Protein AF-A0A7V4J6Y7-F1 (afdb_monomer_lite)

Secondary structure (DSSP, 8-state):
------HHHHHHHHHHHHHHHHHHHHHHTTTT------TT--------------B-TTSTT--TTS---SSS-BS-GGGG-

Structure (mmCIF, N/CA/C/O backbone):
data_AF-A0A7V4J6Y7-F1
#
_entry.id   AF-A0A7V4J6Y7-F1
#
loop_
_atom_site.group_PDB
_atom_site.id
_atom_site.type_symbol
_atom_site.label_atom_id
_atom_site.label_alt_id
_atom_site.label_comp_id
_atom_site.label_asym_id
_atom_site.label_entity_id
_atom_site.label_seq_id
_atom_site.pdbx_PDB_ins_code
_atom_site.Cartn_x
_atom_site.Cartn_y
_atom_site.Cartn_z
_atom_site.occupancy
_atom_site.B_iso_or_equiv
_atom_site.auth_seq_id
_atom_site.auth_comp_id
_atom_site.auth_asym_id
_atom_site.auth_atom_id
_atom_site.pdbx_PDB_model_num
ATOM 1 N N . MET A 1 1 ? -46.514 -16.138 78.765 1.00 40.09 1 MET A N 1
ATOM 2 C CA . MET A 1 1 ? -47.404 -15.525 77.753 1.00 40.09 1 MET A CA 1
ATOM 3 C C . MET A 1 1 ? -46.915 -15.925 76.364 1.00 40.09 1 MET A C 1
ATOM 5 O O . MET A 1 1 ? -46.014 -15.288 75.835 1.00 40.09 1 MET A O 1
ATOM 9 N N . LEU A 1 2 ? -47.426 -17.029 75.806 1.00 46.34 2 LEU A N 1
ATOM 10 C CA . LEU A 1 2 ? -47.080 -17.460 74.447 1.00 46.34 2 LEU A CA 1
ATOM 11 C C . LEU A 1 2 ? -47.855 -16.585 73.451 1.00 46.34 2 LEU A C 1
ATOM 13 O O . LEU A 1 2 ? -49.073 -16.702 73.346 1.00 46.34 2 LEU A O 1
ATOM 17 N N . ARG A 1 3 ? -47.158 -15.690 72.738 1.00 50.84 3 ARG A N 1
ATOM 18 C CA . ARG A 1 3 ? -47.724 -14.962 71.593 1.00 50.84 3 ARG A CA 1
ATOM 19 C C . ARG A 1 3 ? -47.975 -15.966 70.471 1.00 50.84 3 ARG A C 1
ATOM 21 O O . ARG A 1 3 ? -47.075 -16.306 69.710 1.00 50.84 3 ARG A O 1
ATOM 28 N N . THR A 1 4 ? -49.209 -16.445 70.372 1.00 53.22 4 THR A N 1
ATOM 29 C CA . THR A 1 4 ? -49.743 -17.073 69.165 1.00 53.22 4 THR A CA 1
ATOM 30 C C . THR A 1 4 ? -49.701 -16.044 68.042 1.00 53.22 4 THR A C 1
ATOM 32 O O . THR A 1 4 ? -50.546 -15.153 67.971 1.00 53.22 4 THR A O 1
ATOM 35 N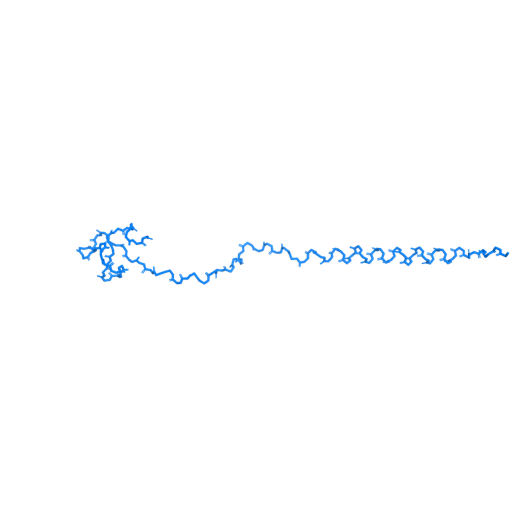 N . TYR A 1 5 ? -48.681 -16.127 67.189 1.00 53.34 5 TYR A N 1
ATOM 36 C CA . TYR A 1 5 ? -48.610 -15.328 65.974 1.00 53.34 5 TYR A CA 1
ATOM 37 C C . TYR A 1 5 ? -49.765 -15.760 65.066 1.00 53.34 5 TYR A C 1
ATOM 39 O O . TYR A 1 5 ? -49.818 -16.932 64.680 1.00 53.34 5 TYR A O 1
ATOM 47 N N . PRO A 1 6 ? -50.713 -14.866 64.736 1.00 57.16 6 PRO A N 1
ATOM 48 C CA . PRO A 1 6 ? -51.804 -15.226 63.852 1.00 57.16 6 PRO A CA 1
ATOM 49 C C . PRO A 1 6 ? -51.191 -15.666 62.525 1.00 57.16 6 PRO A C 1
ATOM 51 O O . PRO A 1 6 ? -50.359 -14.972 61.941 1.00 57.16 6 PRO A O 1
ATOM 54 N N . THR A 1 7 ? -51.601 -16.838 62.048 1.00 54.59 7 THR A N 1
ATOM 55 C CA . THR A 1 7 ? -51.134 -17.485 60.808 1.00 54.59 7 THR A CA 1
ATOM 56 C C . THR A 1 7 ? -51.167 -16.561 59.585 1.00 54.59 7 THR A C 1
ATOM 58 O O . THR A 1 7 ? -50.439 -16.777 58.615 1.00 54.59 7 THR A O 1
ATOM 61 N N . ARG A 1 8 ? -51.958 -15.483 59.648 1.00 54.12 8 ARG A N 1
ATOM 62 C CA . ARG A 1 8 ? -51.999 -14.395 58.668 1.00 54.12 8 ARG A CA 1
ATOM 63 C C . ARG A 1 8 ? -50.688 -13.602 58.591 1.00 54.12 8 ARG A C 1
ATOM 65 O O . ARG A 1 8 ? -50.235 -13.334 57.486 1.00 54.12 8 ARG A O 1
ATOM 72 N N . CYS A 1 9 ? -50.026 -13.310 59.711 1.00 53.78 9 CYS A N 1
ATOM 73 C CA . CYS A 1 9 ? -48.746 -12.590 59.720 1.00 53.78 9 CYS A CA 1
ATOM 74 C C . CYS A 1 9 ? -47.611 -13.415 59.098 1.00 53.78 9 CYS A C 1
ATOM 76 O O . CYS A 1 9 ? -46.791 -12.872 58.366 1.00 53.78 9 CYS A O 1
ATOM 78 N N . VAL A 1 10 ? -47.601 -14.735 59.315 1.00 57.81 10 VAL A N 1
ATOM 79 C CA . VAL A 1 10 ? -46.602 -15.632 58.705 1.00 57.81 10 VAL A CA 1
ATOM 80 C C . VAL A 1 10 ? -46.799 -15.727 57.191 1.00 57.81 10 VAL A C 1
ATOM 82 O O . VAL A 1 10 ? -45.825 -15.745 56.443 1.00 57.81 10 VAL A O 1
ATOM 85 N N . ARG A 1 11 ? -48.055 -15.751 56.720 1.00 57.12 11 ARG A N 1
ATOM 86 C CA . ARG A 1 11 ? -48.361 -15.731 55.282 1.00 57.12 11 ARG A CA 1
ATOM 87 C C . ARG A 1 11 ? -47.945 -14.409 54.636 1.00 57.12 11 ARG A C 1
ATOM 89 O O . ARG A 1 11 ? -47.312 -14.447 53.591 1.00 57.12 11 ARG A O 1
ATOM 96 N N . VAL A 1 12 ? -48.213 -13.269 55.277 1.00 61.00 12 VAL A N 1
ATOM 97 C CA . VAL A 1 12 ? -47.814 -11.945 54.763 1.00 61.00 12 VAL A CA 1
ATOM 98 C C . VAL A 1 12 ? -46.290 -11.796 54.718 1.00 61.00 12 VAL A C 1
ATOM 100 O O . VAL A 1 12 ? -45.760 -11.351 53.706 1.00 61.00 12 VAL A O 1
ATOM 103 N N . ALA A 1 13 ? -45.572 -12.247 55.752 1.00 60.56 13 ALA A N 1
ATOM 104 C CA . ALA A 1 13 ? -44.108 -12.219 55.767 1.00 60.56 13 ALA A CA 1
ATOM 105 C C . ALA A 1 13 ? -43.493 -13.113 54.674 1.00 60.56 13 ALA A C 1
ATOM 107 O O . ALA A 1 13 ? -42.538 -12.712 54.009 1.00 60.56 13 ALA A O 1
ATOM 108 N N . LYS A 1 14 ? -44.069 -14.301 54.438 1.00 64.31 14 LYS A N 1
ATOM 109 C CA . LYS A 1 14 ? -43.634 -15.191 53.351 1.00 64.31 14 LYS A CA 1
ATOM 110 C C . LYS A 1 14 ? -43.905 -14.596 51.972 1.00 64.31 14 LYS A C 1
ATOM 112 O O . LYS A 1 14 ? -43.022 -14.664 51.127 1.00 64.31 14 LYS A O 1
ATOM 117 N N . VAL A 1 15 ? -45.079 -13.996 51.754 1.00 69.88 15 VAL A N 1
ATOM 118 C CA . VAL A 1 15 ? -45.432 -13.353 50.476 1.00 69.88 15 VAL A CA 1
ATOM 119 C C . VAL A 1 15 ? -44.522 -12.156 50.199 1.00 69.88 15 VAL A C 1
ATOM 121 O O . VAL A 1 15 ? -44.005 -12.049 49.093 1.00 69.88 15 VAL A O 1
ATOM 124 N N . ALA A 1 16 ? -44.247 -11.324 51.208 1.00 66.81 16 ALA A N 1
ATOM 125 C CA . ALA A 1 16 ? -43.336 -10.187 51.080 1.00 66.81 16 ALA A CA 1
ATOM 126 C C . ALA A 1 16 ? -41.907 -10.632 50.726 1.00 66.81 16 ALA A C 1
ATOM 128 O O . ALA A 1 16 ? -41.293 -10.089 49.809 1.00 66.81 16 ALA A O 1
ATOM 129 N N . CYS A 1 17 ? -41.394 -11.666 51.399 1.00 71.19 17 CYS A N 1
ATOM 130 C CA . CYS A 1 17 ? -40.060 -12.201 51.130 1.00 71.19 17 CYS A CA 1
ATOM 131 C C . CYS A 1 17 ? -39.969 -12.847 49.735 1.00 71.19 17 CYS A C 1
ATOM 133 O O . CYS A 1 17 ? -39.004 -12.602 49.013 1.00 71.19 17 CYS A O 1
ATOM 135 N N . LEU A 1 18 ? -41.006 -13.585 49.312 1.00 72.94 18 LEU A N 1
ATOM 136 C CA . LEU A 1 18 ? -41.087 -14.131 47.953 1.00 72.94 18 LEU A CA 1
ATOM 137 C C . LEU A 1 18 ? -41.128 -13.022 46.898 1.00 72.94 18 LEU A C 1
ATOM 139 O O . LEU A 1 18 ? -40.420 -13.122 45.904 1.00 72.94 18 LEU A O 1
ATOM 143 N N . SER A 1 19 ? -41.901 -11.952 47.114 1.00 71.19 19 SER A N 1
ATOM 144 C CA . SER A 1 19 ? -41.958 -10.829 46.169 1.00 71.19 19 SER A CA 1
ATOM 145 C C . SER A 1 19 ? -40.625 -10.087 46.050 1.00 71.19 19 SER A C 1
ATOM 147 O O . SER A 1 19 ? -40.260 -9.662 44.958 1.00 71.19 19 SER A O 1
ATOM 149 N N . LEU A 1 20 ? -39.864 -9.992 47.145 1.00 71.75 20 LEU A N 1
ATOM 150 C CA . LEU A 1 20 ? -38.540 -9.366 47.165 1.00 71.75 20 LEU A CA 1
ATOM 151 C C . LEU A 1 20 ? -37.505 -10.226 46.424 1.00 71.75 20 LEU A C 1
ATOM 153 O O . LEU A 1 20 ? -36.732 -9.702 45.626 1.00 71.75 20 LEU A O 1
ATOM 157 N N . LEU A 1 21 ? -37.542 -11.549 46.622 1.00 71.19 21 LEU A N 1
ATOM 158 C CA . LEU A 1 21 ? -36.696 -12.509 45.904 1.00 71.19 21 LEU A CA 1
ATOM 159 C C . LEU A 1 21 ? -37.014 -12.560 44.405 1.00 71.19 21 LEU A C 1
ATOM 161 O O . LEU A 1 21 ? -36.096 -12.561 43.590 1.00 71.19 21 LEU A O 1
ATOM 165 N N . VAL A 1 22 ? -38.297 -12.560 44.033 1.00 73.12 22 VAL A N 1
ATOM 166 C CA . VAL A 1 22 ? -38.731 -12.526 42.628 1.00 73.12 22 VAL A CA 1
ATOM 167 C C . VAL A 1 22 ? -38.335 -11.199 41.973 1.00 73.12 22 VAL A C 1
ATOM 169 O O . VAL A 1 22 ? -37.839 -11.210 40.851 1.00 73.12 22 VAL A O 1
ATOM 172 N N . GLY A 1 23 ? -38.461 -10.069 42.679 1.00 64.50 23 GLY A N 1
ATOM 173 C CA . GLY A 1 23 ? -37.989 -8.767 42.197 1.00 64.50 23 GLY A CA 1
ATOM 174 C C . GLY A 1 23 ? -36.474 -8.722 41.961 1.00 64.50 23 GLY A C 1
ATOM 175 O O . GLY A 1 23 ? -36.035 -8.224 40.927 1.00 64.50 23 GLY A O 1
ATOM 176 N N . LEU A 1 24 ? -35.676 -9.302 42.866 1.00 66.12 24 LEU A N 1
ATOM 177 C CA . LEU A 1 24 ? -34.220 -9.426 42.704 1.00 66.12 24 LEU A CA 1
ATOM 178 C C . LEU A 1 24 ? -33.835 -10.358 41.545 1.00 66.12 24 LEU A C 1
ATOM 180 O O . LEU A 1 24 ? -32.898 -10.056 40.807 1.00 66.12 24 LEU A O 1
ATOM 184 N N . LEU A 1 25 ? -34.571 -11.457 41.352 1.00 67.25 25 LEU A N 1
ATOM 185 C CA . LEU A 1 25 ? -34.363 -12.379 40.234 1.00 67.25 25 LEU A CA 1
ATOM 186 C C . LEU A 1 25 ? -34.678 -11.707 38.885 1.00 67.25 25 LEU A C 1
ATOM 188 O O . LEU A 1 25 ? -33.892 -11.830 37.947 1.00 67.25 25 LEU A O 1
ATOM 192 N N . LEU A 1 26 ? -35.782 -10.952 38.793 1.00 60.12 26 LEU A N 1
ATOM 193 C CA . LEU A 1 26 ? -36.124 -10.185 37.586 1.00 60.12 26 LEU A CA 1
ATOM 194 C C . LEU A 1 26 ? -35.138 -9.036 37.320 1.00 60.12 26 LEU A C 1
ATOM 196 O O . LEU A 1 26 ? -34.825 -8.776 36.162 1.00 60.12 26 LEU A O 1
ATOM 200 N N . ALA A 1 27 ? -34.611 -8.376 38.356 1.00 59.72 27 ALA A N 1
ATOM 201 C CA . ALA A 1 27 ? -33.592 -7.335 38.193 1.00 59.72 27 ALA A CA 1
ATOM 202 C C . ALA A 1 27 ? -32.233 -7.905 37.734 1.00 59.72 27 ALA A C 1
ATOM 204 O O . ALA A 1 27 ? -31.543 -7.276 36.935 1.00 59.72 27 ALA A O 1
ATOM 205 N N . GLY A 1 28 ? -31.869 -9.119 38.169 1.00 57.38 28 GLY A N 1
ATOM 206 C CA . GLY A 1 28 ? -30.683 -9.833 37.675 1.00 57.38 28 GLY A CA 1
ATOM 207 C C . GLY A 1 28 ? -30.794 -10.251 36.203 1.00 57.38 28 GLY A C 1
ATOM 208 O O . GLY A 1 28 ? -29.799 -10.270 35.483 1.00 57.38 28 GLY A O 1
ATOM 209 N N . LEU A 1 29 ? -32.015 -10.495 35.723 1.00 58.22 29 LEU A N 1
ATOM 210 C CA . LEU A 1 29 ? -32.320 -10.753 34.313 1.00 58.22 29 LEU A CA 1
ATOM 211 C C . LEU A 1 29 ? -32.359 -9.480 33.449 1.00 58.22 29 LEU A C 1
ATOM 213 O O . LEU A 1 29 ? -32.619 -9.592 32.261 1.00 58.22 29 LEU A O 1
ATOM 217 N N . ALA A 1 30 ? -32.099 -8.284 33.983 1.00 51.91 30 ALA A N 1
ATOM 218 C CA . ALA A 1 30 ? -31.881 -7.076 33.175 1.00 51.91 30 ALA A CA 1
ATOM 219 C C . ALA A 1 30 ? -30.383 -6.760 32.976 1.00 51.91 30 ALA A C 1
ATOM 221 O O . ALA A 1 30 ? -30.035 -5.845 32.233 1.00 51.91 30 ALA A O 1
ATOM 222 N N . ALA A 1 31 ? -29.483 -7.531 33.604 1.00 51.16 31 ALA A N 1
ATOM 223 C CA . ALA A 1 31 ? -28.033 -7.332 33.527 1.00 51.16 31 ALA A CA 1
ATOM 224 C C . ALA A 1 31 ? -27.365 -7.967 32.288 1.00 51.16 31 ALA A C 1
ATOM 226 O O . ALA A 1 31 ? -26.147 -7.914 32.163 1.00 51.16 31 ALA A O 1
ATOM 227 N N . TRP A 1 32 ? -28.135 -8.533 31.352 1.00 53.22 32 TRP A N 1
ATOM 228 C CA . TRP A 1 32 ? -27.629 -8.983 30.046 1.00 53.22 32 TRP A CA 1
ATOM 229 C C . TRP A 1 32 ? -27.943 -7.978 28.929 1.00 53.22 32 TRP A C 1
ATOM 231 O O . TRP A 1 32 ? -28.118 -8.349 27.780 1.00 53.22 32 TRP A O 1
ATOM 241 N N . SER A 1 33 ? -28.009 -6.683 29.233 1.00 54.47 33 SER A N 1
ATOM 242 C CA . SER A 1 33 ? -28.069 -5.646 28.198 1.00 54.47 33 SER A CA 1
ATOM 243 C C . SER A 1 33 ? -26.675 -5.091 27.913 1.00 54.47 33 SER A C 1
ATOM 245 O O . SER A 1 33 ? -26.396 -3.950 28.254 1.00 54.47 33 SER A O 1
ATOM 247 N N . VAL A 1 34 ? -25.801 -5.912 27.334 1.00 58.19 34 VAL A N 1
ATOM 248 C CA . VAL A 1 34 ? -24.838 -5.533 26.283 1.00 58.19 34 VAL A CA 1
ATOM 249 C C . VAL A 1 34 ? -24.114 -6.804 25.855 1.00 58.19 34 VAL A C 1
ATOM 251 O O . VAL A 1 34 ? -23.133 -7.213 26.459 1.00 58.19 34 VAL A O 1
ATOM 254 N N . ASN A 1 35 ? -24.620 -7.455 24.817 1.00 52.50 35 ASN A N 1
ATOM 255 C CA . ASN A 1 35 ? -23.751 -8.117 23.853 1.00 52.50 35 ASN A CA 1
ATOM 256 C C . ASN A 1 35 ? -24.517 -8.225 22.531 1.00 52.50 35 ASN A C 1
ATOM 258 O O . ASN A 1 35 ? -24.693 -9.306 21.972 1.00 52.50 35 ASN A O 1
ATOM 262 N N . ASP A 1 36 ? -24.970 -7.072 22.027 1.00 47.41 36 ASP A N 1
ATOM 263 C CA . ASP A 1 36 ? -25.072 -6.879 20.584 1.00 47.41 36 ASP A CA 1
ATOM 264 C C . ASP A 1 36 ? -23.652 -7.024 20.025 1.00 47.41 36 ASP A C 1
ATOM 266 O O . ASP A 1 36 ? -22.910 -6.059 19.842 1.00 47.41 36 ASP A O 1
ATOM 270 N N . LEU A 1 37 ? -23.251 -8.27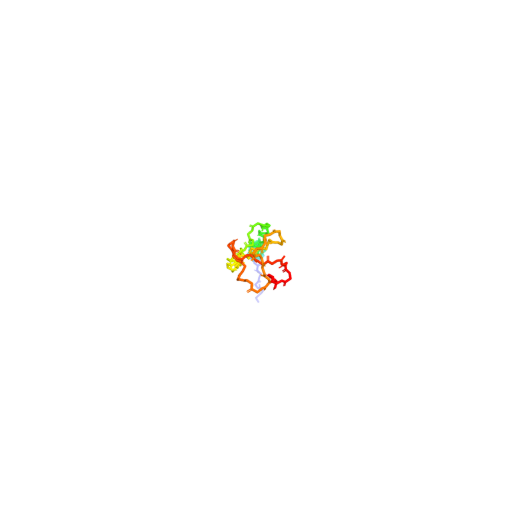0 19.783 1.00 54.56 37 LEU A N 1
ATOM 271 C CA . LEU A 1 37 ? -22.260 -8.610 18.775 1.00 54.56 37 LEU A CA 1
ATOM 272 C C . LEU A 1 37 ? -22.894 -8.267 17.423 1.00 54.56 37 LEU A C 1
ATOM 274 O O . LEU A 1 37 ? -23.296 -9.148 16.670 1.00 54.56 37 LEU A O 1
ATOM 278 N N . SER A 1 38 ? -23.033 -6.972 17.142 1.00 50.66 38 SER A N 1
ATOM 279 C CA . SER A 1 38 ? -23.102 -6.502 15.769 1.00 50.66 38 SER A CA 1
ATOM 280 C C . SER A 1 38 ? -21.736 -6.820 15.157 1.00 50.66 38 SER A C 1
ATOM 282 O O . SER A 1 38 ? -20.733 -6.302 15.658 1.00 50.66 38 SER A O 1
ATOM 284 N N . PRO A 1 39 ? -21.641 -7.679 14.127 1.00 54.00 39 PRO A N 1
ATOM 285 C CA . PRO A 1 39 ? -20.358 -7.994 13.504 1.00 54.00 39 PRO A CA 1
ATOM 286 C C . PRO A 1 39 ? -19.726 -6.805 12.766 1.00 54.00 39 PRO A C 1
ATOM 288 O O . PRO A 1 39 ? -18.608 -6.937 12.284 1.00 54.00 39 PRO A O 1
ATOM 291 N N . ASP A 1 40 ? -20.397 -5.652 12.676 1.00 55.12 40 ASP A N 1
ATOM 292 C CA . ASP A 1 40 ? -20.056 -4.628 11.680 1.00 55.12 40 ASP A CA 1
ATOM 293 C C . ASP A 1 40 ? -19.658 -3.260 12.236 1.00 55.12 40 ASP A C 1
ATOM 295 O O . ASP A 1 40 ? -19.515 -2.309 11.474 1.00 55.12 40 ASP A O 1
ATOM 299 N N . HIS A 1 41 ? -19.457 -3.110 13.545 1.00 52.97 41 HIS A N 1
ATOM 300 C CA . HIS A 1 41 ? -18.901 -1.865 14.090 1.00 52.97 41 HIS A CA 1
ATOM 301 C C . HIS A 1 41 ? -17.619 -2.139 14.870 1.00 52.97 41 HIS A C 1
ATOM 303 O O . HIS A 1 41 ? -17.499 -1.851 16.060 1.00 52.97 41 HIS A O 1
ATOM 309 N N . GLN A 1 42 ? -16.605 -2.643 14.157 1.00 55.84 42 GLN A N 1
ATOM 310 C CA . GLN A 1 42 ? -15.244 -2.234 14.484 1.00 55.84 42 GLN A CA 1
ATOM 311 C C . GLN A 1 42 ? -15.232 -0.701 14.444 1.00 55.84 42 GLN A C 1
ATOM 313 O O . GLN A 1 42 ? -15.595 -0.138 13.408 1.00 55.84 42 GLN A O 1
ATOM 318 N N . PRO A 1 43 ? -14.799 0.006 15.504 1.00 47.88 43 PRO A N 1
ATOM 319 C CA . PRO A 1 43 ? -14.270 1.334 15.282 1.00 47.88 43 PRO A CA 1
ATOM 320 C C . PRO A 1 43 ? -13.127 1.101 14.303 1.00 47.88 43 PRO A C 1
ATOM 322 O O . PRO A 1 43 ? -12.102 0.517 14.664 1.00 47.88 43 PRO A O 1
ATOM 325 N N . SER A 1 44 ? -13.329 1.448 13.031 1.00 55.16 44 SER A N 1
ATOM 326 C CA . SER A 1 44 ? -12.211 1.618 12.129 1.00 55.16 44 SER A CA 1
ATOM 327 C C . SER A 1 44 ? -11.367 2.652 12.850 1.00 55.16 44 SER A C 1
ATOM 329 O O . SER A 1 44 ? -11.733 3.829 12.871 1.00 55.16 44 SER A O 1
ATOM 331 N N . LEU A 1 45 ? -10.303 2.202 13.534 1.00 57.91 45 LEU A N 1
ATOM 332 C CA . LEU A 1 45 ? -9.111 3.002 13.770 1.00 57.91 45 LEU A CA 1
ATOM 333 C C . LEU A 1 45 ? -9.038 3.855 12.52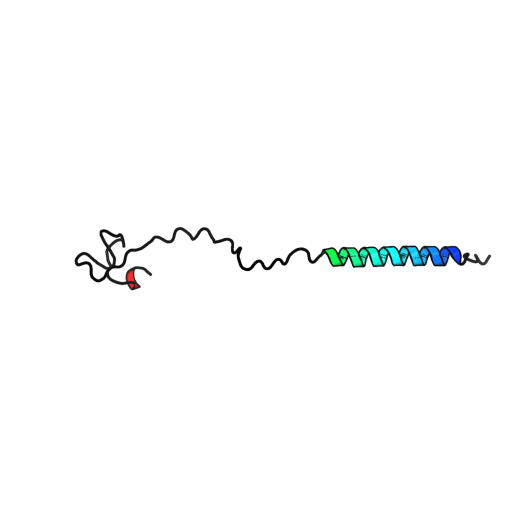7 1.00 57.91 45 LEU A C 1
ATOM 335 O O . LEU A 1 45 ? -8.941 3.250 11.458 1.00 57.91 45 LEU A O 1
ATOM 339 N N . ALA A 1 46 ? -9.281 5.165 12.637 1.00 54.84 46 ALA A N 1
ATOM 340 C CA . ALA A 1 46 ? -9.180 6.072 11.507 1.00 54.84 46 ALA A CA 1
ATOM 341 C C . ALA A 1 46 ? -7.878 5.665 10.839 1.00 54.84 46 ALA A C 1
ATOM 343 O O . ALA A 1 46 ? -6.847 5.806 11.498 1.00 54.84 46 ALA A O 1
ATOM 344 N N . ARG A 1 47 ? -7.963 4.932 9.712 1.00 57.31 47 ARG A N 1
ATOM 345 C CA . ARG A 1 47 ? -6.880 4.041 9.280 1.00 57.31 47 ARG A CA 1
ATOM 346 C C . ARG A 1 47 ? -5.731 4.986 9.101 1.00 57.31 47 ARG A C 1
ATOM 348 O O . ARG A 1 47 ? -5.851 5.819 8.214 1.00 57.31 47 ARG A O 1
ATOM 355 N N . ALA A 1 48 ? -4.781 4.968 10.043 1.00 55.50 48 ALA A N 1
ATOM 356 C CA . ALA A 1 48 ? -3.843 6.064 10.245 1.00 55.50 48 ALA A CA 1
ATOM 357 C C . ALA A 1 48 ? -3.275 6.341 8.876 1.00 55.50 48 ALA A C 1
ATOM 359 O O . ALA A 1 48 ? -2.644 5.410 8.391 1.00 55.50 48 ALA A O 1
ATOM 360 N N . ALA A 1 49 ? -3.673 7.465 8.249 1.00 62.38 49 ALA A N 1
ATOM 361 C CA . ALA A 1 49 ? -3.735 7.603 6.793 1.00 62.38 49 ALA A CA 1
ATOM 362 C C . ALA A 1 49 ? -2.523 6.909 6.196 1.00 62.38 49 ALA A C 1
ATOM 364 O O . ALA A 1 49 ? -1.416 7.432 6.306 1.00 62.38 49 ALA A O 1
ATOM 365 N N . THR A 1 50 ? -2.701 5.653 5.765 1.00 66.44 50 THR A N 1
ATOM 366 C CA . THR A 1 50 ? -1.538 4.833 5.447 1.00 66.44 50 THR A CA 1
ATOM 367 C C . THR A 1 50 ? -1.045 5.451 4.164 1.00 66.44 50 THR A C 1
ATOM 369 O O . THR A 1 50 ? -1.843 5.462 3.223 1.00 66.44 50 THR A O 1
ATOM 372 N N . PRO A 1 51 ? 0.156 6.055 4.145 1.00 74.88 51 PRO A N 1
ATOM 373 C CA . PRO A 1 51 ? 0.615 6.765 2.967 1.00 74.88 51 PRO A CA 1
ATOM 374 C C . PRO A 1 51 ? 0.507 5.810 1.780 1.00 74.88 51 PRO A C 1
ATOM 376 O O . PRO A 1 51 ? 1.020 4.692 1.833 1.00 74.88 51 PRO A O 1
ATOM 379 N N . GLU A 1 52 ? -0.258 6.209 0.764 1.00 88.12 52 GLU A N 1
ATOM 380 C CA . GLU A 1 52 ? -0.381 5.430 -0.461 1.00 88.12 52 GLU A CA 1
ATOM 381 C C . GLU A 1 52 ? 0.949 5.545 -1.202 1.00 88.12 52 GLU A C 1
ATOM 383 O O . GLU A 1 52 ? 1.365 6.640 -1.584 1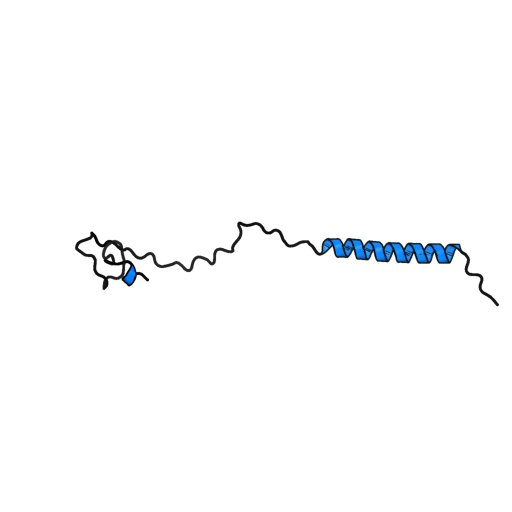.00 88.12 52 GLU A O 1
ATOM 388 N N . LEU A 1 53 ? 1.641 4.415 -1.340 1.00 93.62 53 LEU A N 1
ATOM 389 C CA . LEU A 1 53 ? 2.885 4.313 -2.088 1.00 93.62 53 LEU A CA 1
ATO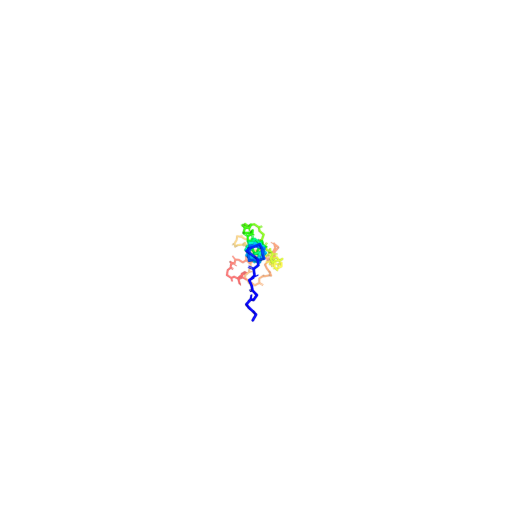M 390 C C . LEU A 1 53 ? 2.605 3.680 -3.446 1.00 93.62 53 LEU A C 1
ATOM 392 O O . LEU A 1 53 ? 1.969 2.628 -3.541 1.00 93.62 53 LEU A O 1
ATOM 396 N N . PHE A 1 54 ? 3.117 4.313 -4.494 1.00 95.56 54 PHE A N 1
ATOM 397 C CA . PHE A 1 54 ? 3.013 3.837 -5.865 1.00 95.56 54 PHE A CA 1
ATOM 398 C C . PHE A 1 54 ? 4.222 2.974 -6.216 1.00 95.56 54 PHE A C 1
ATOM 400 O O . PHE A 1 54 ? 5.370 3.418 -6.128 1.00 95.56 54 PHE A O 1
ATOM 407 N N . VAL A 1 55 ? 3.947 1.738 -6.633 1.00 96.31 55 VAL A N 1
ATOM 408 C CA . VAL A 1 55 ? 4.939 0.766 -7.103 1.00 96.31 55 VAL A CA 1
ATOM 409 C C . VAL A 1 55 ? 4.605 0.413 -8.547 1.00 96.31 55 VAL A C 1
ATOM 411 O O . VAL A 1 55 ? 3.534 -0.127 -8.819 1.00 96.31 55 VAL A O 1
ATOM 414 N N . ASP A 1 56 ? 5.521 0.697 -9.466 1.00 96.69 56 ASP A N 1
ATOM 415 C CA . ASP A 1 56 ? 5.375 0.371 -10.885 1.00 96.69 56 ASP A CA 1
ATOM 416 C C . ASP A 1 56 ? 6.735 -0.017 -11.471 1.00 96.69 56 ASP A C 1
ATOM 418 O O . ASP A 1 56 ? 7.496 0.820 -11.950 1.00 96.69 56 ASP A O 1
ATOM 422 N N . GLY A 1 57 ? 7.033 -1.318 -11.448 1.00 94.69 57 GLY A N 1
ATOM 423 C CA . GLY A 1 57 ? 8.264 -1.877 -12.013 1.00 94.69 57 GLY A CA 1
ATOM 424 C C . GLY A 1 57 ? 8.321 -1.878 -13.545 1.00 94.69 57 GLY A C 1
ATOM 425 O O . GLY A 1 57 ? 9.327 -2.308 -14.109 1.00 94.69 57 GLY A O 1
ATOM 426 N N . THR A 1 58 ? 7.260 -1.439 -14.231 1.00 96.25 58 THR A N 1
ATOM 427 C CA . THR A 1 58 ? 7.251 -1.279 -15.695 1.00 96.25 58 THR A CA 1
ATOM 428 C C . THR A 1 58 ? 7.558 0.151 -16.129 1.00 96.25 58 THR A C 1
ATOM 430 O O . THR A 1 58 ? 7.927 0.377 -17.285 1.00 96.25 58 THR A O 1
ATOM 433 N N . ASN A 1 59 ? 7.461 1.113 -15.208 1.00 95.06 59 ASN A N 1
ATOM 434 C CA . ASN A 1 59 ? 7.803 2.500 -15.464 1.00 95.06 59 ASN A CA 1
ATOM 435 C C . ASN A 1 59 ? 9.336 2.666 -15.566 1.00 95.06 59 ASN A C 1
ATOM 437 O O . ASN A 1 59 ? 10.049 2.345 -14.614 1.00 95.06 59 ASN A O 1
ATOM 441 N N . PRO A 1 60 ? 9.876 3.207 -16.678 1.00 95.31 60 PRO A N 1
ATOM 442 C CA . PRO A 1 60 ? 11.322 3.363 -16.861 1.00 95.31 60 PRO A CA 1
ATOM 443 C C . PRO A 1 60 ? 11.970 4.358 -15.888 1.00 95.31 60 PRO A C 1
ATOM 445 O O . PRO A 1 60 ? 13.194 4.378 -15.777 1.00 95.31 60 PRO A O 1
ATOM 448 N N . THR A 1 61 ? 11.183 5.196 -15.205 1.00 95.12 61 THR A N 1
ATOM 449 C CA . THR A 1 61 ? 11.668 6.126 -14.175 1.00 95.12 61 THR A CA 1
ATOM 450 C C . THR A 1 61 ? 11.469 5.597 -12.755 1.00 95.12 61 THR A C 1
ATOM 452 O O . THR A 1 61 ? 11.702 6.342 -11.797 1.00 95.12 61 THR A O 1
ATOM 455 N N . CYS A 1 62 ? 11.026 4.343 -12.591 1.00 96.19 62 CYS A N 1
ATOM 456 C CA . CYS A 1 62 ? 10.938 3.732 -11.272 1.00 96.19 62 CYS A CA 1
ATOM 457 C C . CYS A 1 62 ? 12.331 3.627 -10.635 1.00 96.19 62 CYS A C 1
ATOM 459 O O . CYS A 1 62 ? 13.348 3.468 -11.314 1.00 96.19 62 CYS A O 1
ATOM 461 N N . SER A 1 63 ? 12.380 3.714 -9.309 1.00 97.56 63 SER A N 1
ATOM 462 C CA . SER A 1 63 ? 13.585 3.458 -8.522 1.00 97.56 63 SER A CA 1
ATOM 463 C C . SER A 1 63 ? 13.184 3.160 -7.088 1.00 97.56 63 SER A C 1
ATOM 465 O O . SER A 1 63 ? 12.314 3.825 -6.542 1.00 97.56 63 SER A O 1
ATOM 467 N N . ASP A 1 64 ? 13.857 2.219 -6.437 1.00 96.62 64 ASP A N 1
ATOM 468 C CA . ASP A 1 64 ? 13.630 1.924 -5.016 1.00 96.62 64 ASP A CA 1
ATOM 469 C C . ASP A 1 64 ? 14.159 3.023 -4.074 1.00 96.62 64 ASP A C 1
ATOM 471 O O . ASP A 1 64 ? 13.913 2.994 -2.873 1.00 96.62 64 ASP A O 1
ATOM 475 N N . ALA A 1 65 ? 14.852 4.027 -4.622 1.00 96.44 65 ALA A N 1
ATOM 476 C CA . ALA A 1 65 ? 15.206 5.256 -3.916 1.00 96.44 65 ALA A CA 1
ATOM 477 C C . ALA A 1 65 ? 14.167 6.384 -4.094 1.00 96.44 65 ALA A C 1
ATOM 479 O O . ALA A 1 65 ? 14.334 7.461 -3.519 1.00 96.44 65 ALA A O 1
ATOM 480 N N . ASN A 1 66 ? 13.134 6.182 -4.919 1.00 95.94 66 ASN A N 1
ATOM 481 C CA . ASN A 1 66 ? 12.096 7.184 -5.141 1.00 95.94 66 ASN A CA 1
ATOM 482 C C . ASN A 1 66 ? 11.165 7.315 -3.923 1.00 95.94 66 ASN A C 1
ATOM 484 O O . ASN A 1 66 ? 11.015 6.376 -3.147 1.00 95.94 66 ASN A O 1
ATOM 488 N N . PRO A 1 67 ? 10.469 8.455 -3.773 1.00 94.06 67 PRO A N 1
ATOM 489 C CA . PRO A 1 67 ? 9.528 8.664 -2.672 1.00 94.06 67 PRO A CA 1
ATOM 490 C C . PRO A 1 67 ? 8.236 7.829 -2.766 1.00 94.06 67 PRO A C 1
ATOM 492 O O . PRO A 1 67 ? 7.427 7.895 -1.846 1.00 94.06 67 PRO A O 1
ATOM 495 N N . GLY A 1 68 ? 8.007 7.088 -3.859 1.00 94.31 68 GLY A N 1
ATOM 496 C CA . GLY A 1 68 ? 6.810 6.260 -4.046 1.00 94.31 68 GLY A CA 1
ATOM 497 C C . GLY A 1 68 ? 5.562 7.055 -4.422 1.00 94.31 68 GLY A C 1
ATOM 498 O O . GLY A 1 68 ? 4.474 6.758 -3.939 1.00 94.31 68 GLY A O 1
ATOM 499 N N . THR A 1 69 ? 5.704 8.068 -5.278 1.00 94.69 69 THR A N 1
ATOM 500 C CA . THR A 1 69 ? 4.581 8.841 -5.843 1.00 94.69 69 THR A CA 1
ATOM 501 C C . THR A 1 69 ? 4.254 8.368 -7.259 1.00 94.69 69 THR A C 1
ATOM 503 O O . THR A 1 69 ? 5.069 7.702 -7.886 1.00 94.69 69 THR A O 1
ATOM 506 N N . GLU A 1 70 ? 3.100 8.745 -7.819 1.00 93.62 70 GLU A N 1
ATOM 507 C CA . GLU A 1 70 ? 2.749 8.397 -9.212 1.00 93.62 70 GLU A CA 1
ATOM 508 C C . GLU A 1 70 ? 3.818 8.822 -10.233 1.00 93.62 70 GLU A C 1
ATOM 510 O O . GLU A 1 70 ? 4.123 8.085 -11.167 1.00 93.62 70 GLU A O 1
ATOM 515 N N . ALA A 1 71 ? 4.409 10.009 -10.051 1.00 95.06 71 ALA A N 1
ATOM 516 C CA . ALA A 1 71 ? 5.442 10.533 -10.943 1.00 95.06 71 ALA A CA 1
ATOM 517 C C . ALA A 1 71 ? 6.818 9.881 -10.717 1.00 95.06 71 ALA A C 1
ATOM 519 O O . ALA A 1 71 ? 7.618 9.792 -11.647 1.00 95.06 71 ALA A O 1
ATOM 520 N N . LEU A 1 72 ? 7.102 9.451 -9.484 1.00 96.31 72 LEU A N 1
ATOM 521 C CA . LEU A 1 72 ? 8.347 8.795 -9.087 1.00 96.31 72 LEU A CA 1
ATOM 522 C C . LEU A 1 72 ? 8.007 7.524 -8.294 1.00 96.31 72 LEU A C 1
ATOM 524 O O . LEU A 1 72 ? 8.085 7.532 -7.058 1.00 96.31 72 LEU A O 1
ATOM 528 N N . PRO A 1 73 ? 7.601 6.444 -8.986 1.00 97.00 73 PRO A N 1
ATOM 529 C CA . PRO A 1 73 ? 7.187 5.218 -8.324 1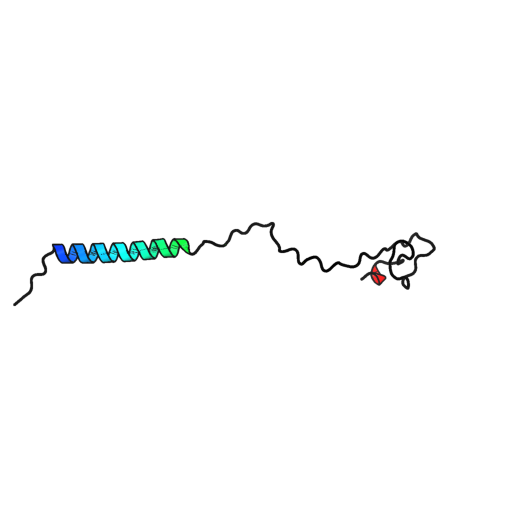.00 97.00 73 PRO A CA 1
ATOM 530 C C . PRO A 1 73 ? 8.398 4.417 -7.839 1.00 97.00 73 PRO A C 1
ATOM 532 O O . PRO A 1 73 ? 9.513 4.550 -8.359 1.00 97.00 73 PRO A O 1
ATOM 535 N N . LEU A 1 74 ? 8.164 3.556 -6.855 1.00 97.50 74 LEU A N 1
ATOM 536 C CA . LEU A 1 74 ? 9.101 2.503 -6.462 1.00 97.50 74 LEU A CA 1
ATOM 537 C C . LEU A 1 74 ? 9.109 1.394 -7.525 1.00 97.50 74 LEU A C 1
ATOM 539 O O . LEU A 1 74 ? 8.102 1.184 -8.205 1.00 97.50 74 LEU A O 1
ATOM 543 N N . CYS A 1 75 ? 10.216 0.663 -7.671 1.00 97.25 75 CYS A N 1
ATOM 544 C CA . CYS A 1 75 ? 10.244 -0.486 -8.582 1.00 97.25 75 CYS A CA 1
ATOM 545 C C . CYS A 1 75 ? 9.717 -1.758 -7.907 1.00 97.25 75 CYS A C 1
ATOM 547 O O . CYS A 1 75 ? 9.147 -2.620 -8.580 1.00 97.25 75 CYS A O 1
ATOM 549 N N . THR A 1 76 ? 9.911 -1.900 -6.591 1.00 96.50 76 THR A N 1
ATOM 550 C CA . THR A 1 76 ? 9.567 -3.119 -5.850 1.00 96.50 76 THR A CA 1
ATOM 551 C C . THR A 1 76 ? 8.665 -2.862 -4.646 1.00 96.50 76 THR A C 1
ATOM 553 O O . THR A 1 76 ? 8.717 -1.822 -3.995 1.00 96.50 76 THR A O 1
ATOM 556 N N . ILE A 1 77 ? 7.851 -3.869 -4.309 1.00 93.81 77 ILE A N 1
ATOM 557 C CA . ILE A 1 77 ? 6.995 -3.851 -3.111 1.00 93.81 77 ILE A CA 1
ATOM 558 C C . ILE A 1 77 ? 7.842 -3.901 -1.831 1.00 93.81 77 ILE A C 1
ATOM 560 O O . ILE A 1 77 ? 7.433 -3.368 -0.808 1.00 93.81 77 ILE A O 1
ATOM 564 N N . GLN A 1 78 ? 9.031 -4.513 -1.881 1.00 93.44 78 GLN A N 1
ATOM 565 C CA . GLN A 1 78 ? 9.933 -4.607 -0.727 1.00 93.44 78 GLN A CA 1
ATOM 566 C C . GLN A 1 78 ? 10.372 -3.230 -0.228 1.00 93.44 78 GLN A C 1
ATOM 568 O O . GLN A 1 78 ? 10.512 -3.045 0.971 1.00 93.44 78 GLN A O 1
ATOM 573 N N . SER A 1 79 ? 10.529 -2.267 -1.136 1.00 89.56 79 SER A N 1
ATOM 574 C CA . SER A 1 79 ? 10.881 -0.884 -0.800 1.00 89.56 79 SER A CA 1
ATOM 575 C C . SER A 1 79 ? 9.690 -0.053 -0.309 1.00 89.56 79 SER A C 1
ATOM 577 O O . SER A 1 79 ? 9.879 1.060 0.171 1.00 89.56 79 SER A O 1
ATOM 579 N N . ALA A 1 80 ? 8.466 -0.579 -0.428 1.00 85.19 80 ALA A N 1
ATOM 580 C CA . ALA A 1 80 ? 7.233 0.058 0.033 1.00 85.19 80 ALA A CA 1
ATOM 581 C C . ALA A 1 80 ? 6.751 -0.457 1.406 1.00 85.19 80 ALA A C 1
ATOM 583 O O . ALA A 1 80 ? 5.741 0.036 1.912 1.00 85.19 80 ALA A O 1
ATOM 584 N N . ALA A 1 81 ? 7.423 -1.467 1.971 1.00 80.75 81 ALA A N 1
ATOM 585 C CA . ALA A 1 81 ? 7.076 -2.129 3.232 1.00 80.75 81 ALA A CA 1
ATOM 586 C C . ALA A 1 81 ? 7.969 -1.653 4.385 1.00 80.75 81 ALA A C 1
ATOM 588 O O . ALA A 1 81 ? 7.428 -1.509 5.506 1.00 80.75 81 ALA A O 1
#

Radius of gyration: 36.26 Å; chains: 1; bounding box: 67×28×95 Å

pLDDT: mean 71.83, std 18.43, range [40.09, 97.56]

Foldseek 3Di:
DDPPDPVVVVVVVVVVVVVVVVVVVVVVVVVPPDDPPPVPDDPPPVVPPLPDFAEDLPDPQADLPFPRDPVHHHPDVVSVD

Sequence (81 aa):
MLRTYPTRCVRVAKVACLSLLVGLLLAGLAAWSVNDLSPDHQPSLARAATPELFVDGTNPTCSDANPGTEALPLCTIQSAA